Protein AF-A0A9P6U4Q1-F1 (afdb_monomer)

pLDDT: mean 74.57, std 19.93, range [41.06, 96.62]

Foldseek 3Di:
DDDDDDDDDDDPPDDDDDDPDDDDDDDDDDDDDDDDDDDDDDDDDDDDDDDDDDDDDDPDDDPPPPDDVVVVCVVCLVVQHHDPQWDGADPDRSATEGPLWDDEPVHIGDHQWDDAQCGTEGVQWDDACSHDTHGPQWDHDPPGDTHHHQWDWDADPVGDIDTHGPPDDDD

Secondary structure (DSSP, 8-state):
----------------------------PPPP------------------------------------HHHHHHHHHHTTPPPTTEEEPTT-TT-EEETTSEEETTEEEPTTEEEETTEEEETTEEEETTTEEEETTPEEPTTS-EEPTTEEEEE-TT--EEEEETTS---

Organism: NCBI:txid1343610

Structure (mmCIF, N/CA/C/O backbone):
data_AF-A0A9P6U4Q1-F1
#
_entry.id   AF-A0A9P6U4Q1-F1
#
loop_
_atom_site.group_PDB
_atom_site.id
_atom_site.type_symbol
_atom_site.label_atom_id
_atom_site.label_alt_id
_atom_site.label_comp_id
_atom_site.label_asym_id
_atom_site.label_entity_id
_atom_site.label_seq_id
_atom_site.pdbx_PDB_ins_code
_atom_site.Cartn_x
_atom_site.Cartn_y
_atom_site.Cartn_z
_atom_site.occupancy
_atom_site.B_iso_or_equiv
_atom_site.auth_seq_id
_atom_site.auth_comp_id
_atom_site.auth_asym_id
_atom_site.auth_atom_id
_atom_site.pdbx_PDB_model_num
ATOM 1 N N . MET A 1 1 ? 50.011 36.470 -7.930 1.00 47.72 1 MET A N 1
ATOM 2 C CA . MET A 1 1 ? 49.056 36.269 -6.819 1.00 47.72 1 MET A CA 1
ATOM 3 C C . M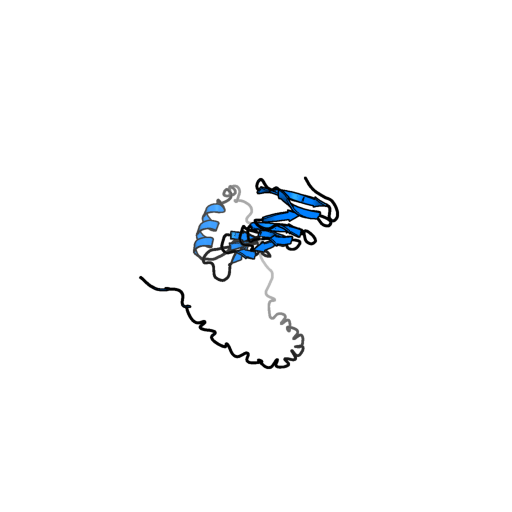ET A 1 1 ? 48.702 34.796 -6.781 1.00 47.72 1 MET A C 1
ATOM 5 O O . MET A 1 1 ? 48.305 34.247 -7.798 1.00 47.72 1 MET A O 1
ATOM 9 N N . LYS A 1 2 ? 49.046 34.143 -5.673 1.00 41.06 2 LYS A N 1
ATOM 10 C CA . LYS A 1 2 ? 49.203 32.695 -5.524 1.00 41.06 2 LYS A CA 1
ATOM 11 C C . LYS A 1 2 ? 48.055 32.133 -4.668 1.00 41.06 2 LYS A C 1
ATOM 13 O O . LYS A 1 2 ? 47.818 32.661 -3.593 1.00 41.06 2 LYS A O 1
ATOM 18 N N . ILE A 1 3 ? 47.497 31.012 -5.134 1.00 48.25 3 ILE A N 1
ATOM 19 C CA . ILE A 1 3 ? 47.281 29.767 -4.368 1.00 48.25 3 ILE A CA 1
ATOM 20 C C . ILE A 1 3 ? 46.017 29.657 -3.484 1.00 48.25 3 ILE A C 1
ATOM 22 O O . ILE A 1 3 ? 45.913 30.235 -2.412 1.00 48.25 3 ILE A O 1
ATOM 26 N N . SER A 1 4 ? 45.123 28.789 -3.975 1.00 51.12 4 SER A N 1
ATOM 27 C CA . SER A 1 4 ? 44.421 27.692 -3.287 1.00 51.12 4 SER A CA 1
ATOM 28 C C . SER A 1 4 ? 43.716 27.944 -1.951 1.00 51.12 4 SER A C 1
ATOM 30 O O . SER A 1 4 ? 44.341 27.951 -0.897 1.00 51.12 4 SER A O 1
ATOM 32 N N . ILE A 1 5 ? 42.378 27.919 -1.989 1.00 54.00 5 ILE A N 1
ATOM 33 C CA . ILE A 1 5 ? 41.531 27.591 -0.832 1.00 54.00 5 ILE A CA 1
ATOM 34 C C . ILE A 1 5 ? 40.695 26.357 -1.199 1.00 54.00 5 ILE A C 1
ATOM 36 O O . ILE A 1 5 ? 39.553 26.442 -1.640 1.00 54.00 5 ILE A O 1
ATOM 40 N N . LEU A 1 6 ? 41.330 25.196 -1.060 1.00 53.75 6 LEU A N 1
ATOM 41 C CA . LEU A 1 6 ? 40.724 23.868 -0.999 1.00 53.75 6 LEU A CA 1
ATOM 42 C C . LEU A 1 6 ? 41.413 23.154 0.165 1.00 53.75 6 LEU A C 1
ATOM 44 O O . LEU A 1 6 ? 42.567 22.773 0.021 1.00 53.75 6 LEU A O 1
ATOM 48 N N . LEU A 1 7 ? 40.733 23.016 1.302 1.00 51.12 7 LEU A N 1
ATOM 49 C CA . LEU A 1 7 ? 40.985 21.999 2.334 1.00 51.12 7 LEU A CA 1
ATOM 50 C C . LEU A 1 7 ? 39.748 21.990 3.249 1.00 51.12 7 LEU A C 1
ATOM 52 O O . LEU A 1 7 ? 39.485 22.942 3.972 1.00 51.12 7 LEU A O 1
ATOM 56 N N . SER A 1 8 ? 38.818 21.068 3.013 1.00 45.06 8 SER A N 1
ATOM 57 C CA . SER A 1 8 ? 38.807 19.726 3.619 1.00 45.06 8 SER A CA 1
ATOM 58 C C . SER A 1 8 ? 38.258 19.770 5.042 1.00 45.06 8 SER A C 1
ATOM 60 O O . SER A 1 8 ? 38.995 19.811 6.022 1.00 45.06 8 SER A O 1
ATOM 62 N N . ILE A 1 9 ? 36.927 19.732 5.129 1.00 53.84 9 ILE A N 1
ATOM 63 C CA . ILE A 1 9 ? 36.199 19.395 6.350 1.00 53.84 9 ILE A CA 1
ATOM 64 C C . ILE A 1 9 ? 36.548 17.939 6.665 1.00 53.84 9 ILE A C 1
ATOM 66 O O . ILE A 1 9 ? 36.104 17.013 5.985 1.00 53.84 9 ILE A O 1
ATOM 70 N N . ALA A 1 10 ? 37.430 17.769 7.646 1.00 52.00 10 ALA A N 1
ATOM 71 C CA . ALA A 1 10 ? 37.845 16.480 8.158 1.00 52.00 10 ALA A CA 1
ATOM 72 C C . ALA A 1 10 ? 36.639 15.732 8.739 1.00 52.00 10 ALA A C 1
ATOM 74 O O . ALA A 1 10 ? 35.818 16.281 9.475 1.00 52.00 10 ALA A O 1
ATOM 75 N N . ALA A 1 11 ? 36.554 14.464 8.357 1.00 51.53 11 ALA A N 1
ATOM 76 C CA . ALA A 1 11 ? 35.537 13.517 8.753 1.00 51.53 11 ALA A CA 1
ATOM 77 C C . ALA A 1 11 ? 35.519 13.311 10.275 1.00 51.53 11 ALA A C 1
ATOM 79 O O . ALA A 1 11 ? 36.495 12.844 10.859 1.00 51.53 11 ALA A O 1
ATOM 80 N N . ILE A 1 12 ? 34.377 13.590 10.904 1.00 55.66 12 ILE A N 1
ATOM 81 C CA . ILE A 1 12 ? 34.058 13.099 12.246 1.00 55.66 12 ILE A CA 1
ATOM 82 C C . ILE A 1 12 ? 33.320 11.771 12.051 1.00 55.66 12 ILE A C 1
ATOM 84 O O . ILE A 1 12 ? 32.103 11.736 11.885 1.00 55.66 12 ILE A O 1
ATOM 88 N N . ILE A 1 13 ? 34.076 10.672 12.004 1.00 52.78 13 ILE A N 1
ATOM 89 C CA . ILE A 1 13 ? 33.534 9.314 12.120 1.00 52.78 13 ILE A CA 1
ATOM 90 C C . ILE A 1 13 ? 33.489 8.999 13.616 1.00 52.78 13 ILE A C 1
ATOM 92 O O . ILE A 1 13 ? 34.499 8.650 14.221 1.00 52.78 13 ILE A O 1
ATOM 96 N N . LEU A 1 14 ? 32.315 9.170 14.222 1.00 57.03 14 LEU A N 1
ATOM 97 C CA . LEU A 1 14 ? 32.021 8.651 15.555 1.00 57.03 14 LEU A CA 1
ATOM 98 C C . LEU A 1 14 ? 31.768 7.145 15.443 1.00 57.03 14 LEU A C 1
ATOM 100 O O . LEU A 1 14 ? 30.807 6.705 14.813 1.00 57.03 14 LEU A O 1
ATOM 104 N N . ALA A 1 15 ? 32.667 6.374 16.049 1.00 55.88 15 ALA A N 1
ATOM 105 C CA . ALA A 1 15 ? 32.511 4.951 16.288 1.00 55.88 15 ALA A CA 1
ATOM 106 C C . ALA A 1 15 ? 31.319 4.714 17.228 1.00 55.88 15 ALA A C 1
ATOM 108 O O . ALA A 1 15 ? 31.311 5.198 18.359 1.00 55.88 15 ALA A O 1
ATOM 109 N N . VAL A 1 16 ? 30.321 3.958 16.768 1.00 58.75 16 VAL A N 1
ATOM 110 C CA . VAL A 1 16 ? 29.309 3.358 17.642 1.00 58.75 16 VAL A CA 1
ATOM 111 C C . VAL A 1 16 ? 29.714 1.907 17.844 1.00 58.75 16 VAL A C 1
ATOM 113 O O . VAL A 1 16 ? 29.723 1.115 16.900 1.00 58.75 16 VAL A O 1
ATOM 116 N N . ALA A 1 17 ? 30.112 1.607 19.078 1.00 48.91 17 ALA A N 1
ATOM 117 C CA . ALA A 1 17 ? 30.374 0.267 19.565 1.00 48.91 17 ALA A CA 1
ATOM 118 C C . ALA A 1 17 ? 29.122 -0.604 19.387 1.00 48.91 17 ALA A C 1
ATOM 120 O O . ALA A 1 17 ? 28.009 -0.194 19.715 1.00 48.91 17 ALA A O 1
ATOM 121 N N . ALA A 1 18 ? 29.319 -1.794 18.830 1.00 46.78 18 ALA A N 1
ATOM 122 C CA . ALA A 1 18 ? 28.320 -2.843 18.810 1.00 46.78 18 ALA A CA 1
ATOM 123 C C . ALA A 1 18 ? 28.472 -3.663 20.096 1.00 46.78 18 ALA A C 1
ATOM 125 O O . ALA A 1 18 ? 29.436 -4.413 20.233 1.00 46.78 18 ALA A O 1
ATOM 126 N N . ASP A 1 19 ? 27.524 -3.521 21.018 1.00 56.53 19 ASP A N 1
ATOM 127 C CA . ASP A 1 19 ? 27.333 -4.469 22.113 1.00 56.53 19 ASP A CA 1
ATOM 128 C C . ASP A 1 19 ? 26.550 -5.688 21.587 1.00 56.53 19 ASP A C 1
ATOM 130 O O . ASP A 1 19 ? 25.444 -5.519 21.059 1.00 56.53 19 ASP A O 1
ATOM 134 N N . PRO A 1 20 ? 27.059 -6.928 21.712 1.00 60.72 20 PRO A N 1
ATOM 135 C CA . PRO A 1 20 ? 26.240 -8.114 21.519 1.00 60.72 20 PRO A CA 1
ATOM 136 C C . PRO A 1 20 ? 25.390 -8.339 22.776 1.00 60.72 20 PRO A C 1
ATOM 138 O O . PRO A 1 20 ? 25.866 -8.853 23.786 1.00 60.72 20 PRO A O 1
ATOM 141 N N . ILE A 1 21 ? 24.114 -7.953 22.713 1.00 56.88 21 ILE A N 1
ATOM 142 C CA . ILE A 1 21 ? 23.128 -8.333 23.728 1.00 56.88 21 ILE A CA 1
ATOM 143 C C . ILE A 1 21 ? 22.882 -9.840 23.612 1.00 56.88 21 ILE A C 1
ATOM 145 O O . ILE A 1 21 ? 22.430 -10.340 22.580 1.00 56.88 21 ILE A O 1
ATOM 149 N N . ALA A 1 22 ? 23.214 -10.535 24.697 1.00 50.06 22 ALA A N 1
ATOM 150 C CA . ALA A 1 22 ? 22.923 -11.933 24.949 1.00 50.06 22 ALA A CA 1
ATOM 151 C C . ALA A 1 22 ? 21.428 -12.230 24.747 1.00 50.06 22 ALA A C 1
ATOM 153 O O . ALA A 1 22 ? 20.561 -11.537 25.278 1.00 50.06 22 ALA A O 1
ATOM 154 N N . VAL A 1 23 ? 21.132 -13.270 23.969 1.00 58.28 23 VAL A N 1
ATOM 155 C CA . VAL A 1 23 ? 19.783 -13.826 23.850 1.00 58.28 23 VAL A CA 1
ATOM 156 C C . VAL A 1 23 ? 19.611 -14.824 24.988 1.00 58.28 23 VAL A C 1
ATOM 158 O O . VAL A 1 23 ? 20.211 -15.896 24.974 1.00 58.28 23 VAL A O 1
ATOM 161 N N . GLU A 1 24 ? 18.830 -14.425 25.987 1.00 53.91 24 GLU A N 1
ATOM 162 C CA . GLU A 1 24 ? 18.391 -15.265 27.096 1.00 53.91 24 GLU A CA 1
ATOM 163 C C . GLU A 1 24 ? 17.264 -16.198 26.622 1.00 53.91 24 GLU A C 1
ATOM 165 O O . GLU A 1 24 ? 16.286 -15.772 25.999 1.00 53.91 24 GLU A O 1
ATOM 170 N N . ASP A 1 25 ? 17.452 -17.485 26.894 1.00 47.59 25 ASP A N 1
ATOM 171 C CA . ASP A 1 25 ? 16.510 -18.580 26.687 1.00 47.59 25 ASP A CA 1
ATOM 172 C C . ASP A 1 25 ? 15.288 -18.360 27.593 1.00 47.59 25 ASP A C 1
ATOM 174 O O . ASP A 1 25 ? 15.433 -18.277 28.811 1.00 47.59 25 ASP A O 1
ATOM 178 N N . ASN A 1 26 ? 14.085 -18.225 27.025 1.00 51.59 26 ASN A N 1
ATOM 179 C CA . ASN A 1 26 ? 12.868 -18.127 27.830 1.00 51.59 26 ASN A CA 1
ATOM 180 C C . ASN A 1 26 ? 11.868 -19.206 27.412 1.00 51.59 26 ASN A C 1
ATOM 182 O O . ASN A 1 26 ? 11.024 -19.028 26.527 1.00 51.59 26 ASN A O 1
ATOM 186 N N . GLN A 1 27 ? 12.013 -20.354 28.070 1.00 53.69 27 GLN A N 1
ATOM 187 C CA . GLN A 1 27 ? 11.031 -21.423 28.133 1.00 53.69 27 GLN A CA 1
ATOM 188 C C . GLN A 1 27 ? 9.737 -20.892 28.760 1.00 53.69 27 GLN A C 1
ATOM 190 O O . GLN A 1 27 ? 9.660 -20.662 29.965 1.00 53.69 27 GLN A O 1
ATOM 195 N N . VAL A 1 28 ? 8.684 -20.745 27.956 1.00 49.16 28 VAL A N 1
ATOM 196 C CA . VAL A 1 28 ? 7.333 -20.546 28.489 1.00 49.16 28 VAL A CA 1
ATOM 197 C C . VAL A 1 28 ? 6.693 -21.911 28.687 1.00 49.16 28 VAL A C 1
ATOM 199 O O . VAL A 1 28 ? 6.264 -22.575 27.742 1.00 49.16 28 VAL A O 1
ATOM 202 N N . ALA A 1 29 ? 6.664 -22.311 29.954 1.00 44.44 29 ALA A N 1
ATOM 203 C CA . ALA A 1 29 ? 5.924 -23.444 30.470 1.00 44.44 29 ALA A CA 1
ATOM 204 C C . ALA A 1 29 ? 4.426 -23.346 30.131 1.00 44.44 29 ALA A C 1
ATOM 206 O O . ALA A 1 29 ? 3.800 -22.287 30.228 1.00 44.44 29 ALA A O 1
ATOM 207 N N . ALA A 1 30 ? 3.848 -24.490 29.772 1.00 50.69 30 ALA A N 1
ATOM 208 C CA . ALA A 1 30 ? 2.413 -24.678 29.659 1.00 50.69 30 ALA A CA 1
ATOM 209 C C . ALA A 1 30 ? 1.755 -24.511 31.036 1.00 50.69 30 ALA A C 1
ATOM 211 O O . ALA A 1 30 ? 2.140 -25.177 31.996 1.00 50.69 30 ALA A O 1
ATOM 212 N N . SER A 1 31 ? 0.751 -23.638 31.127 1.00 56.50 31 SER A N 1
ATOM 213 C CA . SER A 1 31 ? -0.131 -23.582 32.293 1.00 56.50 31 SER A CA 1
ATOM 214 C C . SER A 1 31 ? -1.361 -24.481 32.101 1.00 56.50 31 SER A C 1
ATOM 216 O O . SER A 1 31 ? -1.873 -24.585 30.982 1.00 56.50 31 SER A O 1
ATOM 218 N N . PRO A 1 32 ? -1.832 -25.130 33.180 1.00 53.88 32 PRO A N 1
ATOM 219 C CA . PRO A 1 32 ? -2.951 -26.064 33.167 1.00 53.88 32 PRO A CA 1
ATOM 220 C C . PRO A 1 32 ? -4.316 -25.362 33.133 1.00 53.88 32 PRO A C 1
ATOM 222 O O . PRO A 1 32 ? -4.500 -24.267 33.662 1.00 53.88 32 PRO A O 1
ATOM 225 N N . MET A 1 33 ? -5.285 -26.049 32.527 1.00 49.84 33 MET A N 1
ATOM 226 C CA . MET A 1 33 ? -6.711 -25.723 32.545 1.00 49.84 33 MET A CA 1
ATOM 227 C C . MET A 1 33 ? -7.259 -25.916 33.966 1.00 49.84 33 MET A C 1
ATOM 229 O O . MET A 1 33 ? -7.389 -27.049 34.429 1.00 49.84 33 MET A O 1
ATOM 233 N N . ILE A 1 34 ? -7.582 -24.823 34.656 1.00 52.75 34 ILE A N 1
ATOM 234 C CA . ILE A 1 34 ? -8.360 -24.849 35.899 1.00 52.75 34 ILE A CA 1
ATOM 235 C C . ILE A 1 34 ? -9.832 -24.783 35.491 1.00 52.75 34 ILE A C 1
ATOM 237 O O . ILE A 1 34 ? -10.280 -23.791 34.922 1.00 52.75 34 ILE A O 1
ATOM 241 N N . GLY A 1 35 ? -10.548 -25.886 35.708 1.00 46.25 35 GLY A N 1
ATOM 242 C CA . GLY A 1 35 ? -11.987 -25.983 35.499 1.00 46.25 35 GLY A CA 1
ATOM 243 C C . GLY A 1 35 ? -12.739 -25.269 36.616 1.00 46.25 35 GLY A C 1
ATOM 244 O O . GLY A 1 35 ? -12.542 -25.573 37.791 1.00 46.25 35 GLY A O 1
ATOM 245 N N . ASP A 1 36 ? -13.598 -24.330 36.233 1.00 45.81 36 ASP A N 1
ATOM 246 C CA . ASP A 1 36 ? -14.493 -23.637 37.148 1.00 45.81 36 ASP A CA 1
ATOM 247 C C . ASP A 1 36 ? -15.597 -24.572 37.656 1.00 45.81 36 ASP A C 1
ATOM 249 O O . ASP A 1 36 ? -16.394 -25.143 36.907 1.00 45.81 36 ASP A O 1
ATOM 253 N N . THR A 1 37 ? -15.627 -24.697 38.978 1.00 45.12 37 THR A N 1
ATOM 254 C CA . THR A 1 37 ? -16.647 -25.363 39.781 1.00 45.12 37 THR A CA 1
ATOM 255 C C . THR A 1 37 ? -17.977 -24.620 39.651 1.00 45.12 37 THR A C 1
ATOM 257 O O . THR A 1 37 ? -18.145 -23.513 40.162 1.00 45.12 37 THR A O 1
ATOM 260 N N . ILE A 1 38 ? -18.952 -25.244 38.992 1.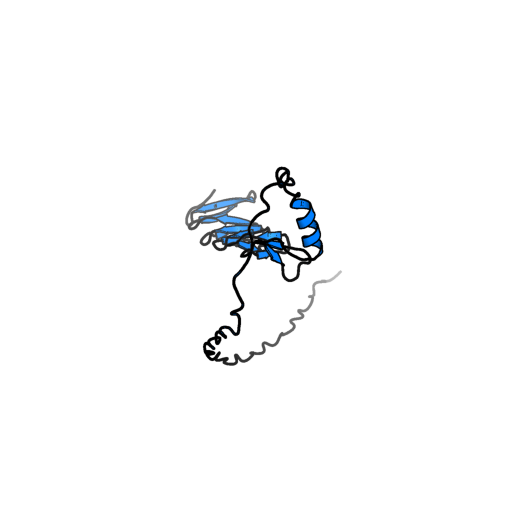00 50.12 38 ILE A N 1
ATOM 261 C CA . ILE A 1 38 ? -20.330 -24.752 38.908 1.00 50.12 38 ILE A CA 1
ATOM 262 C C . ILE A 1 38 ? -21.017 -25.001 40.259 1.00 50.12 38 ILE A C 1
ATOM 264 O O . ILE A 1 38 ? -21.448 -26.112 40.564 1.00 50.12 38 ILE A O 1
ATOM 268 N N . GLY A 1 39 ? -21.129 -23.951 41.073 1.00 45.66 39 GLY A N 1
ATOM 269 C CA . GLY A 1 39 ? -21.990 -23.925 42.253 1.00 45.66 39 GLY A CA 1
ATOM 270 C C . GLY A 1 39 ? -23.461 -23.864 41.843 1.00 45.66 39 GLY A C 1
ATOM 271 O O . GLY A 1 39 ? -23.943 -22.819 41.410 1.00 45.66 39 GLY A O 1
ATOM 272 N N . SER A 1 40 ? -24.182 -24.977 41.993 1.00 51.22 40 SER A N 1
ATOM 273 C CA . SER A 1 40 ? -25.634 -25.030 41.808 1.00 51.22 40 SER A CA 1
ATOM 274 C C . SER A 1 40 ? -26.379 -24.986 43.144 1.00 51.22 40 SER A C 1
ATOM 276 O O . SER A 1 40 ? -26.383 -25.938 43.913 1.00 51.22 40 SER A O 1
ATOM 278 N N . GLN A 1 41 ? -27.029 -23.840 43.341 1.00 46.38 41 GLN A N 1
ATOM 279 C CA . GLN A 1 41 ? -28.412 -23.656 43.790 1.00 46.38 41 GLN A CA 1
ATOM 280 C C . GLN A 1 41 ? -28.827 -24.130 45.190 1.00 46.38 41 GLN A C 1
ATOM 282 O O . GLN A 1 41 ? -29.204 -25.272 45.433 1.00 46.38 41 GLN A O 1
ATOM 287 N N . ALA A 1 42 ? -28.928 -23.138 46.077 1.00 44.12 42 ALA A N 1
ATOM 288 C CA . ALA A 1 42 ? -29.812 -23.156 47.228 1.00 44.12 42 ALA A CA 1
ATOM 289 C C . ALA A 1 42 ? -31.165 -22.498 46.890 1.00 44.12 42 ALA A C 1
ATOM 291 O O . ALA A 1 42 ? -31.205 -21.443 46.260 1.00 44.12 42 ALA A O 1
ATOM 292 N N . LYS A 1 43 ? -32.229 -23.079 47.461 1.00 46.28 43 LYS A N 1
ATOM 293 C CA . LYS A 1 43 ? -33.530 -22.474 47.813 1.00 46.28 43 LYS A CA 1
ATOM 294 C C . LYS A 1 43 ? -34.433 -21.955 46.682 1.00 46.28 43 LYS A C 1
ATOM 296 O O . LYS A 1 43 ? -34.263 -20.837 46.211 1.00 46.28 43 LYS A O 1
ATOM 301 N N . ARG A 1 44 ? -35.576 -22.631 46.509 1.00 42.47 44 ARG A N 1
ATOM 302 C CA . ARG A 1 44 ? -36.908 -22.111 46.906 1.00 42.47 44 ARG A CA 1
ATOM 303 C C . ARG A 1 44 ? -38.007 -23.121 46.565 1.00 42.47 44 ARG A C 1
ATOM 305 O O . ARG A 1 44 ? -38.243 -23.404 45.401 1.00 42.47 44 ARG A O 1
ATOM 312 N N . ALA A 1 45 ? -38.713 -23.588 47.588 1.00 46.62 45 ALA A N 1
ATOM 313 C CA . ALA A 1 45 ? -40.074 -24.090 47.463 1.00 46.62 45 ALA A CA 1
ATOM 314 C C . ALA A 1 45 ? -40.920 -23.259 48.429 1.00 46.62 45 ALA A C 1
ATOM 316 O O . ALA A 1 45 ? -40.783 -23.398 49.643 1.00 46.62 45 ALA A O 1
ATOM 317 N N . VAL A 1 46 ? -41.712 -22.335 47.888 1.00 50.88 46 VAL A N 1
ATOM 318 C CA . VAL A 1 46 ? -42.819 -21.701 48.604 1.00 50.88 46 VAL A CA 1
ATOM 319 C C . VAL A 1 46 ? -43.959 -21.535 47.604 1.00 50.88 46 VAL A C 1
ATOM 321 O O . VAL A 1 46 ? -43.826 -20.777 46.650 1.00 50.88 46 VAL A O 1
ATOM 324 N N . ALA A 1 47 ? -44.996 -22.331 47.854 1.00 47.97 47 ALA A N 1
ATOM 325 C CA . ALA A 1 47 ? -46.422 -22.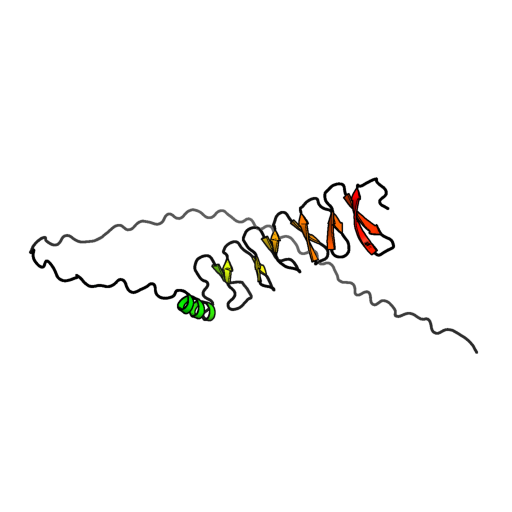133 47.614 1.00 47.97 47 ALA A CA 1
ATOM 326 C C . ALA A 1 47 ? -46.890 -21.479 46.301 1.00 47.97 47 ALA A C 1
ATOM 328 O O . ALA A 1 47 ? -46.754 -20.278 46.078 1.00 47.97 47 ALA A O 1
ATOM 329 N N . GLU A 1 48 ? -47.575 -22.309 45.513 1.00 52.50 48 GLU A N 1
ATOM 330 C CA . GLU A 1 48 ? -48.762 -21.936 44.746 1.00 52.50 48 GLU A CA 1
ATOM 331 C C . GLU A 1 48 ? -49.774 -21.217 45.650 1.00 52.50 48 GLU A C 1
ATOM 333 O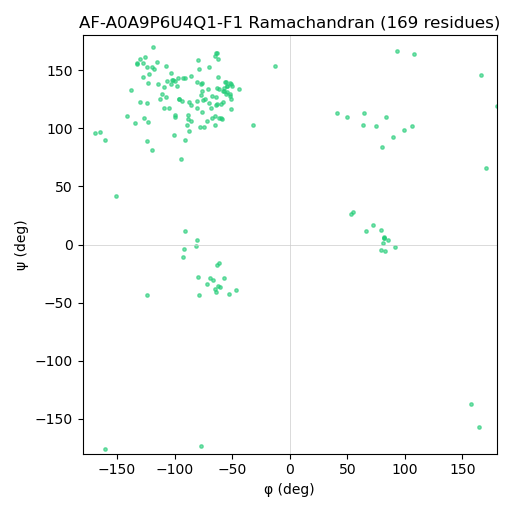 O . GLU A 1 48 ? -49.999 -21.643 46.782 1.00 52.50 48 GLU A O 1
ATOM 338 N N . ASP A 1 49 ? -50.373 -20.134 45.164 1.00 49.94 49 ASP A N 1
ATOM 339 C CA . ASP A 1 49 ? -51.809 -20.061 44.863 1.00 49.94 49 ASP A CA 1
ATOM 340 C C . ASP A 1 49 ? -52.215 -18.585 44.657 1.00 49.94 49 ASP A C 1
ATOM 342 O O . ASP A 1 49 ? -51.726 -17.681 45.334 1.00 49.94 49 ASP A O 1
ATOM 346 N N . GLN A 1 50 ? -53.167 -18.391 43.744 1.00 53.06 50 GLN A N 1
ATOM 347 C CA . GLN A 1 50 ? -54.122 -17.276 43.680 1.00 53.06 50 GLN A CA 1
ATOM 348 C C . GLN A 1 50 ? -53.970 -16.155 42.629 1.00 53.06 50 GLN A C 1
ATOM 350 O O . GLN A 1 50 ? -53.293 -15.146 42.794 1.00 53.06 50 GLN A O 1
ATOM 355 N N . ILE A 1 51 ? -54.837 -16.337 41.622 1.00 50.69 51 ILE A N 1
ATOM 356 C CA . ILE A 1 51 ? -55.884 -15.407 41.162 1.00 50.69 51 ILE A CA 1
ATOM 357 C C . ILE A 1 51 ? -55.571 -14.533 39.935 1.00 50.69 51 ILE A C 1
ATOM 359 O O . ILE A 1 51 ? -54.982 -13.459 39.972 1.00 50.69 51 ILE A O 1
ATOM 363 N N . ALA A 1 52 ? -56.092 -15.074 38.833 1.00 53.00 52 ALA A N 1
ATOM 364 C CA . ALA A 1 52 ? -56.795 -14.462 37.715 1.00 53.00 52 ALA A CA 1
ATOM 365 C C . ALA A 1 52 ? -57.297 -13.005 37.839 1.00 53.00 52 ALA A C 1
ATOM 367 O O . ALA A 1 52 ? -57.774 -12.557 38.873 1.00 53.00 52 ALA A O 1
ATOM 368 N N . ALA A 1 53 ? -57.388 -12.403 36.648 1.00 53.62 53 ALA A N 1
ATOM 369 C CA . ALA A 1 53 ? -58.186 -11.239 36.259 1.00 53.62 53 ALA A CA 1
ATOM 370 C C . ALA A 1 53 ? -57.533 -9.855 36.416 1.00 53.62 53 ALA A C 1
ATOM 372 O O . ALA A 1 53 ? -57.713 -9.162 37.408 1.00 53.62 53 ALA A O 1
ATOM 373 N N . ALA A 1 54 ? -56.898 -9.402 35.331 1.00 50.25 54 ALA A N 1
ATOM 374 C CA . ALA A 1 54 ? -57.092 -8.050 34.801 1.00 50.25 54 ALA A CA 1
ATOM 375 C C . ALA A 1 54 ? -56.626 -8.022 33.338 1.00 50.25 54 ALA A C 1
ATOM 377 O O . ALA A 1 54 ? -55.457 -7.807 33.023 1.00 50.25 54 ALA A O 1
ATOM 378 N N . SER A 1 55 ? -57.561 -8.311 32.440 1.00 52.44 55 SER A N 1
ATOM 379 C CA . SER A 1 55 ? -57.409 -8.106 31.007 1.00 52.44 55 SER A CA 1
ATOM 380 C C . SER A 1 55 ? -57.669 -6.630 30.672 1.00 52.44 55 SER A C 1
ATOM 382 O O . SER A 1 55 ? -58.632 -6.056 31.166 1.00 52.44 55 SER A O 1
ATOM 384 N N . LEU A 1 56 ? -56.854 -6.102 29.750 1.00 56.53 56 LEU A N 1
ATOM 385 C CA . LEU A 1 56 ? -57.108 -4.950 28.868 1.00 56.53 56 LEU A CA 1
ATOM 386 C C . LEU A 1 56 ? -57.041 -3.550 29.504 1.00 56.53 56 LEU A C 1
ATOM 388 O O . LEU A 1 56 ? -57.994 -3.100 30.119 1.00 56.53 56 LEU A O 1
ATOM 392 N N . ILE A 1 57 ? -55.920 -2.856 29.266 1.00 56.00 57 ILE A N 1
ATOM 393 C CA . ILE A 1 57 ? -55.803 -1.519 28.635 1.00 56.00 57 ILE A CA 1
ATOM 394 C C . ILE A 1 57 ? -54.301 -1.325 28.350 1.00 56.00 57 ILE A C 1
ATOM 396 O O . ILE A 1 57 ? -53.535 -0.959 29.233 1.00 56.00 57 ILE A O 1
ATOM 400 N N . PHE A 1 58 ? -53.855 -1.626 27.129 1.00 52.22 58 PHE A N 1
ATOM 401 C CA . PHE A 1 58 ? -52.559 -1.164 26.599 1.00 52.22 58 PHE A CA 1
ATOM 402 C C . PHE A 1 58 ? -52.628 -1.031 25.065 1.00 52.22 58 PHE A C 1
ATOM 404 O O . PHE A 1 58 ? -51.710 -1.394 24.339 1.00 52.22 58 PHE A O 1
ATOM 411 N N . GLU A 1 59 ? -53.736 -0.500 24.544 1.00 55.69 59 GLU A N 1
ATOM 412 C CA . GLU A 1 59 ? -53.842 -0.083 23.140 1.00 55.69 59 GLU A CA 1
ATOM 413 C C . GLU A 1 59 ? -53.532 1.414 23.017 1.00 55.69 59 GLU A C 1
ATOM 415 O O . GLU A 1 59 ? -54.441 2.226 22.887 1.00 55.69 59 GLU A O 1
ATOM 420 N N . ASN A 1 60 ? -52.255 1.790 23.150 1.00 54.47 60 ASN A N 1
ATOM 421 C CA . ASN A 1 60 ? -51.643 2.974 22.511 1.00 54.47 60 ASN A CA 1
ATOM 422 C C . ASN A 1 60 ? -50.238 3.238 23.070 1.00 54.47 60 ASN A C 1
ATOM 424 O O . ASN A 1 60 ? -49.971 4.264 23.691 1.00 54.47 60 ASN A O 1
ATOM 428 N N . ILE A 1 61 ? -49.299 2.326 22.825 1.00 58.94 61 ILE A N 1
ATOM 429 C CA . ILE A 1 61 ? -47.895 2.737 22.782 1.00 58.94 61 ILE A CA 1
ATOM 430 C C . ILE A 1 61 ? -47.552 2.849 21.302 1.00 58.94 61 ILE A C 1
ATOM 432 O O . ILE A 1 61 ? -47.241 1.857 20.646 1.00 58.94 61 ILE A O 1
ATOM 436 N N . GLN A 1 62 ? -47.671 4.065 20.762 1.00 61.97 62 GLN A N 1
ATOM 437 C CA . GLN A 1 62 ? -47.014 4.414 19.506 1.00 61.97 62 GLN A CA 1
ATOM 438 C C . GLN A 1 62 ? -45.539 4.010 19.637 1.00 61.97 62 GLN A C 1
ATOM 440 O O . GLN A 1 62 ? -44.902 4.431 20.607 1.00 61.97 62 GLN A O 1
ATOM 445 N N . PRO A 1 63 ? -44.988 3.191 18.723 1.00 56.31 63 PRO A N 1
ATOM 446 C CA . PRO A 1 63 ? -43.571 2.878 18.755 1.00 56.31 63 PRO A CA 1
ATOM 447 C C . PRO A 1 63 ? -42.834 4.202 18.577 1.00 56.31 63 PRO A C 1
ATOM 449 O O . PRO A 1 63 ? -42.912 4.815 17.509 1.00 56.31 63 PRO A O 1
ATOM 452 N N . LEU A 1 64 ? -42.202 4.674 19.657 1.00 52.38 64 LEU A N 1
ATOM 453 C CA . LEU A 1 64 ? -41.364 5.860 19.627 1.00 52.38 64 LEU A CA 1
ATOM 454 C C . LEU A 1 64 ? -40.382 5.657 18.480 1.00 52.38 64 LEU A C 1
ATOM 456 O O . LEU A 1 64 ? -39.628 4.681 18.445 1.00 52.38 64 LEU A O 1
ATOM 460 N N . ALA A 1 65 ? -40.507 6.543 17.498 1.00 51.31 65 ALA A N 1
ATOM 461 C CA . ALA A 1 65 ? -39.674 6.595 16.323 1.00 51.31 65 ALA A CA 1
ATOM 462 C C . ALA A 1 65 ? -38.212 6.423 16.731 1.00 51.31 65 ALA A C 1
ATOM 464 O O . ALA A 1 65 ? -37.773 7.050 17.692 1.00 51.31 65 ALA A O 1
ATOM 465 N N . ALA A 1 66 ? -37.511 5.560 15.992 1.00 58.38 66 ALA A N 1
ATOM 466 C CA . ALA A 1 66 ? -36.081 5.320 16.081 1.00 58.38 66 ALA A CA 1
ATOM 467 C C . ALA A 1 66 ? -35.337 6.601 16.486 1.00 58.38 66 ALA A C 1
ATOM 469 O O . ALA A 1 66 ? -35.179 7.516 15.673 1.00 58.38 66 ALA A O 1
ATOM 470 N N . GLU A 1 67 ? -34.936 6.669 17.758 1.00 54.03 67 GLU A N 1
ATOM 471 C CA . GLU A 1 67 ? -34.043 7.707 18.251 1.00 54.03 67 GLU A CA 1
ATOM 472 C C . GLU A 1 67 ? -32.831 7.734 17.330 1.00 54.03 67 GLU A C 1
ATOM 474 O O . GLU A 1 67 ? -32.248 6.698 17.003 1.00 54.03 67 GLU A O 1
ATOM 479 N N . SER A 1 68 ? -32.524 8.924 16.828 1.00 56.69 68 SER A N 1
ATOM 480 C CA . SER A 1 68 ? -31.486 9.150 15.840 1.00 56.69 68 SER A CA 1
ATOM 481 C C . SER A 1 68 ? -30.138 8.666 16.395 1.00 56.69 68 SER A C 1
ATOM 483 O O . SER A 1 68 ? -29.562 9.324 17.268 1.00 56.69 68 SER A O 1
ATOM 485 N N . PRO A 1 69 ? -29.580 7.545 15.891 1.00 60.72 69 PRO A N 1
ATOM 486 C CA . PRO A 1 69 ? -28.352 6.963 16.439 1.00 60.72 69 PRO A CA 1
ATOM 487 C C . PRO A 1 69 ? -27.151 7.917 16.323 1.00 60.72 69 PRO A C 1
ATOM 489 O O . PRO A 1 69 ? -26.134 7.750 16.996 1.00 60.72 69 PRO A O 1
ATOM 492 N N . ASP A 1 70 ? -27.260 8.956 15.498 1.00 62.28 70 ASP A N 1
ATOM 493 C CA . ASP A 1 70 ? -26.184 9.894 15.205 1.00 62.28 70 ASP A CA 1
ATOM 494 C C . ASP A 1 70 ? -25.806 10.811 16.380 1.00 62.28 70 ASP A C 1
ATOM 496 O O . ASP A 1 70 ? -24.644 11.221 16.476 1.00 62.28 70 ASP A O 1
ATOM 500 N N . LEU A 1 71 ? -26.740 11.139 17.286 1.00 62.72 71 LEU A N 1
ATOM 501 C CA . LEU A 1 71 ? -26.428 12.039 18.406 1.00 62.72 71 LEU A CA 1
ATOM 502 C C . LEU A 1 71 ? -25.671 11.306 19.521 1.00 62.72 71 LEU A C 1
ATOM 504 O O . LEU A 1 71 ? -24.657 11.806 20.014 1.00 62.72 71 LEU A O 1
ATOM 508 N N . GLU A 1 72 ? -26.111 10.092 19.856 1.00 67.38 72 GLU A N 1
ATOM 509 C CA . GLU A 1 72 ? -25.484 9.255 20.883 1.00 67.38 72 GLU A CA 1
ATOM 510 C C . GLU A 1 72 ? -24.062 8.836 20.472 1.00 67.38 72 GLU A C 1
ATOM 512 O O . GLU A 1 72 ? -23.123 8.871 21.272 1.00 67.38 72 GLU A O 1
ATOM 517 N N . THR A 1 73 ? -23.862 8.549 19.180 1.00 65.94 73 THR A N 1
ATOM 518 C CA . THR A 1 73 ? -22.552 8.160 18.638 1.00 65.94 73 THR A CA 1
ATOM 519 C C . THR A 1 73 ? -21.506 9.272 18.801 1.00 65.94 73 THR A C 1
ATOM 521 O O . THR A 1 73 ? -20.346 8.994 19.113 1.00 65.94 73 THR A O 1
ATOM 524 N N . ARG A 1 74 ? -21.905 10.546 18.674 1.00 63.84 74 ARG A N 1
ATOM 525 C CA . ARG A 1 74 ? -20.993 11.698 18.793 1.00 63.84 74 ARG A CA 1
ATOM 526 C C . ARG A 1 74 ? -20.522 11.974 20.219 1.00 63.84 74 ARG A C 1
ATOM 528 O O . ARG A 1 74 ? -19.387 12.420 20.403 1.00 63.84 74 ARG A O 1
ATOM 535 N N . ASP A 1 75 ? -21.352 11.732 21.231 1.00 69.81 75 ASP A N 1
ATOM 536 C CA . ASP A 1 75 ? -20.931 11.908 22.629 1.00 69.81 75 ASP A CA 1
ATOM 537 C C . ASP A 1 75 ? -20.104 10.723 23.149 1.00 69.81 75 ASP A C 1
ATOM 539 O O . ASP A 1 75 ? -19.208 10.919 23.977 1.00 69.81 75 ASP A O 1
ATOM 543 N N . LEU A 1 76 ? -20.307 9.517 22.607 1.00 67.81 76 LEU A N 1
ATOM 544 C CA . LEU A 1 76 ? -19.435 8.367 22.873 1.00 67.81 76 LEU A CA 1
ATOM 545 C C . LEU A 1 76 ? -18.010 8.593 22.342 1.00 67.81 76 LEU A C 1
ATOM 547 O O . LEU A 1 76 ? -17.040 8.335 23.063 1.00 67.81 76 LEU A O 1
ATOM 551 N N . GLU A 1 77 ? -17.868 9.178 21.148 1.00 67.19 77 GLU A N 1
ATOM 552 C CA . GLU A 1 77 ? -16.556 9.523 20.580 1.00 67.19 77 GLU A CA 1
ATOM 553 C C . GLU A 1 77 ? -15.776 10.520 21.454 1.00 67.19 77 GLU A C 1
ATOM 555 O O . GLU A 1 77 ? -14.559 10.383 21.613 1.00 67.19 77 GLU A O 1
ATOM 560 N N . LYS A 1 78 ? -16.454 11.487 22.090 1.00 69.38 78 LYS A N 1
ATOM 561 C CA . LYS A 1 78 ? -15.812 12.439 23.021 1.00 69.38 78 LYS A CA 1
ATOM 562 C C . LYS A 1 78 ? -15.293 11.772 24.292 1.00 69.38 78 LYS A C 1
ATOM 564 O O . LYS A 1 78 ? -14.299 12.233 24.851 1.00 69.38 78 LYS A O 1
ATOM 569 N N . ARG A 1 79 ? -15.946 10.695 24.737 1.00 75.88 79 ARG A N 1
ATOM 570 C CA . ARG A 1 79 ? -15.538 9.892 25.902 1.00 75.88 79 ARG A CA 1
ATOM 571 C C . ARG A 1 79 ? -14.432 8.884 25.565 1.00 75.88 79 ARG A C 1
ATOM 573 O O . ARG A 1 79 ? -13.985 8.160 26.448 1.00 75.88 79 ARG A O 1
ATOM 580 N N . GLY A 1 80 ? -13.988 8.830 24.305 1.00 76.88 80 GLY A N 1
ATOM 581 C CA . GLY A 1 80 ? -13.010 7.851 23.834 1.00 76.88 80 GLY A CA 1
ATOM 582 C C . GLY A 1 80 ? -13.575 6.432 23.724 1.00 76.88 80 GLY A C 1
ATOM 583 O O . GLY A 1 80 ? -12.802 5.476 23.645 1.00 76.88 80 GLY A O 1
ATOM 584 N N . VAL A 1 81 ? -14.905 6.289 23.725 1.00 88.25 81 VAL A N 1
ATOM 585 C CA . VAL A 1 81 ? -15.597 5.008 23.582 1.00 88.25 81 VAL A CA 1
ATOM 586 C C . VAL A 1 81 ? -15.928 4.805 22.110 1.00 88.25 81 VAL A C 1
ATOM 588 O O . VAL A 1 81 ? -16.580 5.637 21.487 1.00 88.25 81 VAL A O 1
ATOM 591 N N . CYS A 1 82 ? -15.461 3.695 21.543 1.00 90.19 82 CYS A N 1
ATOM 592 C CA . CYS A 1 82 ? -15.716 3.380 20.145 1.00 90.19 82 CYS A CA 1
ATOM 593 C C . CYS A 1 82 ? -17.054 2.657 19.961 1.00 90.19 82 CYS A C 1
ATOM 595 O O . CYS A 1 82 ? -17.413 1.829 20.803 1.00 90.19 82 CYS A O 1
ATOM 597 N N . PRO A 1 83 ? -17.768 2.914 18.849 1.00 89.88 83 PRO A N 1
ATOM 598 C CA . PRO A 1 83 ? -18.991 2.192 18.531 1.00 89.88 83 PRO A CA 1
ATOM 599 C C . PRO A 1 83 ? -18.716 0.696 18.330 1.00 89.88 83 PRO A C 1
ATOM 601 O O . PRO A 1 83 ? -17.591 0.270 18.039 1.00 89.88 83 PRO A O 1
ATOM 604 N N . LYS A 1 84 ? -19.764 -0.124 18.456 1.00 90.31 84 LYS A N 1
ATOM 605 C CA . LYS A 1 84 ? -19.673 -1.576 18.252 1.00 90.31 84 LYS A CA 1
ATOM 606 C C . LYS A 1 84 ? -19.070 -1.885 16.875 1.00 90.31 84 LYS A C 1
ATOM 608 O O . LYS A 1 84 ? -19.494 -1.338 15.864 1.00 90.31 84 LYS A O 1
ATOM 613 N N . GLY A 1 85 ? -18.074 -2.773 16.839 1.00 91.12 85 GLY A N 1
ATOM 614 C CA . GLY A 1 85 ? -17.335 -3.105 15.614 1.00 91.12 85 GLY A CA 1
ATOM 615 C C . GLY A 1 85 ? -16.082 -2.255 15.371 1.00 91.12 85 GLY A C 1
ATOM 616 O O . GLY A 1 85 ? -15.341 -2.534 14.426 1.00 91.12 85 GLY A O 1
ATOM 617 N N . TYR A 1 86 ? -15.797 -1.280 16.239 1.00 93.62 86 TYR A N 1
ATOM 618 C CA . TYR A 1 86 ? -14.598 -0.446 16.204 1.00 93.62 86 TYR A CA 1
ATOM 619 C C . TYR A 1 86 ? -13.780 -0.607 17.495 1.00 93.62 86 TYR A C 1
ATOM 621 O O . TYR A 1 86 ? -14.310 -0.935 18.552 1.00 93.62 86 TYR A O 1
ATOM 629 N N . GLY A 1 87 ? -12.470 -0.390 17.404 1.00 92.69 87 GLY A N 1
ATOM 630 C CA . GLY A 1 87 ? -11.533 -0.389 18.524 1.00 92.69 87 GLY A CA 1
ATOM 631 C C . GLY A 1 87 ? -10.762 0.926 18.608 1.00 92.69 87 GLY A C 1
ATOM 632 O O . GLY A 1 87 ? -10.558 1.607 17.597 1.00 92.69 87 GLY A O 1
ATOM 633 N N . SER A 1 88 ? -10.330 1.277 19.818 1.00 92.44 88 SER A N 1
ATOM 634 C CA . SER A 1 88 ? -9.569 2.495 20.080 1.00 92.44 88 SER A CA 1
ATOM 635 C C . SER A 1 88 ? -8.114 2.360 19.629 1.00 92.44 88 SER A C 1
ATOM 637 O O . SER A 1 88 ? -7.457 1.328 19.792 1.00 92.44 88 SER A O 1
ATOM 639 N N . CYS A 1 89 ? -7.589 3.426 19.033 1.00 92.00 89 CYS A N 1
ATOM 640 C CA . CYS A 1 89 ? -6.225 3.455 18.532 1.00 92.00 89 CYS A CA 1
ATOM 641 C C . CYS A 1 89 ? -5.210 3.839 19.606 1.00 92.00 89 CYS A C 1
ATOM 643 O O . CYS A 1 89 ? -5.213 4.960 20.116 1.00 92.00 89 CYS A O 1
ATOM 645 N N . LYS A 1 90 ? -4.252 2.944 19.881 1.00 90.06 90 LYS A N 1
ATOM 646 C CA . LYS A 1 90 ? -3.139 3.240 20.792 1.00 90.06 90 LYS A CA 1
ATOM 647 C C . LYS A 1 90 ? -2.358 4.465 20.295 1.00 90.06 90 LYS A C 1
ATOM 649 O O . LYS A 1 90 ? -1.864 4.481 19.170 1.00 90.06 90 LYS A O 1
ATOM 654 N N . GLY A 1 91 ? -2.259 5.491 21.140 1.00 86.56 91 GLY A N 1
ATOM 655 C CA . GLY A 1 91 ? -1.550 6.738 20.830 1.00 86.56 91 GLY A CA 1
ATOM 656 C C . GLY A 1 91 ? -2.337 7.757 19.995 1.00 86.56 91 GLY A C 1
ATOM 657 O O . GLY A 1 91 ? -1.770 8.777 19.615 1.00 86.56 91 GLY A O 1
ATOM 658 N N . GLN A 1 92 ? -3.624 7.523 19.710 1.00 89.25 92 GLN A N 1
ATOM 659 C CA . GLN A 1 92 ? -4.494 8.494 19.037 1.00 89.25 92 GLN A CA 1
ATOM 660 C C . GLN A 1 92 ? -5.762 8.711 19.867 1.00 89.25 92 GLN A C 1
ATOM 662 O O . GLN A 1 92 ? -6.607 7.824 19.963 1.00 89.25 92 GLN A O 1
ATOM 667 N N . LYS A 1 93 ? -5.887 9.895 20.483 1.00 87.56 93 LYS A N 1
ATOM 668 C CA . LYS A 1 93 ? -7.064 10.254 21.290 1.00 87.56 93 LYS A CA 1
ATOM 669 C C . LYS A 1 93 ? -8.311 10.291 20.401 1.00 87.56 93 LYS A C 1
ATOM 671 O O . LYS A 1 93 ? -8.256 10.857 19.312 1.00 87.56 93 LYS A O 1
ATOM 676 N N . ASN A 1 94 ? -9.402 9.691 20.876 1.00 85.81 94 ASN A N 1
ATOM 677 C CA . ASN A 1 94 ? -10.724 9.686 20.235 1.00 85.81 94 ASN A CA 1
ATOM 678 C C . ASN A 1 94 ? -10.734 9.165 18.792 1.00 85.81 94 ASN A C 1
ATOM 680 O O . ASN A 1 94 ? -11.563 9.573 17.984 1.00 85.81 94 ASN A O 1
ATOM 684 N N . LYS A 1 95 ? -9.796 8.276 18.442 1.00 90.12 95 LYS A N 1
ATOM 685 C CA . LYS A 1 95 ? -9.761 7.668 17.115 1.00 90.12 95 LYS A CA 1
ATOM 686 C C . LYS A 1 95 ? -10.148 6.204 17.186 1.00 90.12 95 LYS A C 1
ATOM 688 O O . LYS A 1 95 ? -9.451 5.392 17.797 1.00 90.12 95 LYS A O 1
ATOM 693 N N . CYS A 1 96 ? -11.250 5.904 16.517 1.00 91.81 96 CYS A N 1
ATOM 694 C CA . CYS A 1 96 ? -11.830 4.580 16.422 1.00 91.81 96 CYS A CA 1
ATOM 695 C C . CYS A 1 96 ? -11.606 4.020 15.020 1.00 91.81 96 CYS A C 1
ATOM 697 O O . CYS A 1 96 ? -11.930 4.663 14.024 1.00 91.81 96 CYS A O 1
ATOM 699 N N . CYS A 1 97 ? -11.043 2.817 14.936 1.00 93.94 97 CYS A N 1
ATOM 700 C CA . CYS A 1 97 ? -10.863 2.099 13.677 1.00 93.94 97 CYS A CA 1
ATOM 701 C C . CYS A 1 97 ? -11.640 0.783 13.703 1.00 93.94 97 CYS A C 1
ATOM 703 O O . CYS A 1 97 ? -11.800 0.206 14.776 1.00 93.94 97 CYS A O 1
ATOM 705 N N . PRO A 1 98 ? -12.101 0.275 12.548 1.00 94.25 98 PRO A N 1
ATOM 706 C CA . PRO A 1 98 ? -12.806 -0.999 12.491 1.00 94.25 98 PRO A CA 1
ATOM 707 C C . PRO A 1 98 ? -11.949 -2.121 13.089 1.00 94.25 98 PRO A C 1
ATOM 709 O O . PRO A 1 98 ? -10.733 -2.178 12.865 1.00 94.25 98 PRO A O 1
ATOM 712 N N . LEU A 1 99 ? -12.579 -3.023 13.843 1.00 93.38 99 LEU A N 1
ATOM 713 C CA . LEU A 1 99 ? -11.902 -4.164 14.455 1.00 93.38 99 LEU A CA 1
ATOM 714 C C . LEU A 1 99 ? -11.205 -5.020 13.385 1.00 93.38 99 LEU A C 1
ATOM 716 O O . LEU A 1 99 ? -11.746 -5.308 12.316 1.00 93.38 99 LEU A O 1
ATOM 720 N N . GLY A 1 100 ? -9.959 -5.409 13.664 1.00 90.75 100 GLY A N 1
ATOM 721 C CA . GLY A 1 100 ? -9.088 -6.110 12.714 1.00 90.75 100 GLY A CA 1
ATOM 722 C C . GLY A 1 100 ? -8.416 -5.210 11.667 1.00 90.75 100 GLY A C 1
ATOM 723 O O . GLY A 1 100 ? -7.598 -5.703 10.888 1.00 90.75 100 GLY A O 1
ATOM 724 N N . GLY A 1 101 ? -8.737 -3.915 11.642 1.00 93.56 101 GLY A N 1
ATOM 725 C CA . GLY A 1 101 ? -8.021 -2.893 10.886 1.00 93.56 101 GLY A CA 1
ATOM 726 C C . GLY A 1 101 ? -6.701 -2.462 11.534 1.00 93.56 101 GLY A C 1
ATOM 727 O O . GLY A 1 101 ? -6.259 -3.023 12.537 1.00 93.56 101 GLY A O 1
ATOM 728 N N . ARG A 1 102 ? -6.057 -1.436 10.962 1.00 94.56 102 ARG A N 1
ATOM 729 C CA . ARG A 1 102 ? -4.872 -0.791 11.556 1.00 94.56 102 ARG A CA 1
ATOM 730 C C . ARG A 1 102 ? -5.070 0.703 11.755 1.00 94.56 102 ARG A C 1
ATOM 732 O O . ARG A 1 102 ? -5.567 1.402 10.875 1.00 94.56 102 ARG A O 1
ATOM 739 N N . CYS A 1 103 ? -4.592 1.183 12.896 1.00 94.31 103 CYS A N 1
ATOM 740 C CA . CYS A 1 103 ? -4.522 2.597 13.226 1.00 94.31 103 CYS A CA 1
ATOM 741 C C . CYS A 1 103 ? -3.301 3.235 12.567 1.00 94.31 103 CYS A C 1
ATOM 743 O O . CYS A 1 103 ? -2.164 2.874 12.867 1.00 94.31 103 CYS A O 1
ATOM 745 N N . CYS A 1 104 ? -3.531 4.196 11.678 1.00 93.38 104 CYS A N 1
ATOM 746 C CA . CYS A 1 104 ? -2.478 4.895 10.953 1.00 93.38 104 CYS A CA 1
ATOM 747 C C . CYS A 1 104 ? -2.443 6.369 11.336 1.00 93.38 104 CYS A C 1
ATOM 749 O O . CYS A 1 104 ? -3.452 6.958 11.733 1.00 93.38 104 CYS A O 1
ATOM 751 N N . LYS A 1 105 ? -1.291 7.020 11.141 1.00 90.31 105 LYS A N 1
ATOM 752 C CA . LYS A 1 105 ? -1.145 8.463 11.399 1.00 90.31 105 LYS A CA 1
ATOM 753 C C . LYS A 1 105 ? -2.223 9.291 10.683 1.00 90.31 105 LYS A C 1
ATOM 755 O O . LYS A 1 105 ? -2.825 10.159 11.299 1.00 90.31 105 LYS A O 1
ATOM 760 N N . LYS A 1 106 ? -2.522 8.963 9.421 1.00 88.12 106 LYS A N 1
ATOM 761 C CA . LYS A 1 106 ? -3.496 9.684 8.579 1.00 88.12 106 LYS A CA 1
ATOM 762 C C . LYS A 1 106 ? -4.934 9.148 8.621 1.00 88.12 106 LYS A C 1
ATOM 764 O O . LYS A 1 106 ? -5.798 9.734 7.991 1.00 88.12 106 LYS A O 1
ATOM 769 N N . GLY A 1 107 ? -5.214 8.046 9.320 1.00 91.19 107 GLY A N 1
ATOM 770 C CA . GLY A 1 107 ? -6.555 7.450 9.270 1.00 91.19 107 GLY A CA 1
ATOM 771 C C . GLY A 1 107 ? -6.613 6.025 9.798 1.00 91.19 107 GLY A C 1
ATOM 772 O O . GLY A 1 107 ? -5.752 5.623 10.579 1.00 91.19 107 GLY A O 1
ATOM 773 N N . CYS A 1 108 ? -7.622 5.289 9.354 1.00 94.56 108 CYS A N 1
ATOM 774 C CA . CYS A 1 108 ? -7.820 3.878 9.647 1.00 94.56 108 CYS A CA 1
ATOM 775 C C . CYS A 1 108 ? -7.684 3.062 8.366 1.00 94.56 108 CYS A C 1
ATOM 777 O O . CYS A 1 108 ? -8.216 3.450 7.329 1.00 94.56 108 CYS A O 1
ATOM 779 N N . CYS A 1 109 ? -7.011 1.921 8.447 1.00 95.81 109 CYS A N 1
ATOM 780 C CA . CYS A 1 109 ? -7.033 0.927 7.385 1.00 95.81 109 CYS A CA 1
ATOM 781 C C . CYS A 1 109 ? -7.979 -0.208 7.741 1.00 95.81 109 CYS A C 1
ATOM 783 O O . CYS A 1 109 ? -8.004 -0.658 8.886 1.00 95.81 109 CYS A O 1
ATOM 785 N N . ASN A 1 110 ? -8.702 -0.700 6.739 1.00 95.00 110 ASN A N 1
ATOM 786 C CA . ASN A 1 110 ? -9.568 -1.864 6.877 1.00 95.00 110 ASN A CA 1
ATOM 787 C C . ASN A 1 110 ? -8.769 -3.129 7.207 1.00 95.00 110 ASN A C 1
ATOM 789 O O . ASN A 1 110 ? -7.548 -3.200 7.016 1.00 95.00 110 ASN A O 1
ATOM 793 N N . LYS A 1 111 ? -9.487 -4.159 7.660 1.00 94.62 111 LYS A N 1
ATOM 794 C CA . LYS A 1 111 ? -8.927 -5.495 7.862 1.00 94.62 111 LYS A CA 1
ATOM 795 C C . LYS A 1 111 ? -8.210 -5.981 6.600 1.00 94.62 111 LYS A C 1
ATOM 797 O O . LYS A 1 111 ? -8.666 -5.766 5.479 1.00 94.62 111 LYS A O 1
ATOM 802 N N . GLY A 1 112 ? -7.061 -6.627 6.790 1.00 94.62 112 GLY A N 1
ATOM 803 C CA . GLY A 1 112 ? -6.242 -7.120 5.680 1.00 94.62 112 GLY A CA 1
ATOM 804 C C . GLY A 1 112 ? -5.379 -6.051 5.003 1.00 94.62 112 GLY A C 1
ATOM 805 O O . GLY A 1 112 ? -4.841 -6.310 3.928 1.00 94.62 112 GLY A O 1
ATOM 806 N N . SER A 1 113 ? -5.247 -4.867 5.606 1.00 96.31 113 SER A N 1
ATOM 807 C CA . SER A 1 113 ? -4.388 -3.785 5.120 1.00 96.31 113 SER A CA 1
ATOM 808 C C . SER A 1 113 ? -3.408 -3.302 6.195 1.00 96.31 113 SER A C 1
ATOM 810 O O . SER A 1 113 ? -3.600 -3.522 7.394 1.00 96.31 113 SER A O 1
ATOM 812 N N . PHE A 1 114 ? -2.351 -2.620 5.767 1.00 94.88 114 PHE A N 1
ATOM 813 C CA . PHE A 1 114 ? -1.338 -2.014 6.617 1.00 94.88 114 PHE A CA 1
ATOM 814 C C . PHE A 1 114 ? -1.117 -0.538 6.280 1.00 94.88 114 PHE A C 1
ATOM 816 O O . PHE A 1 114 ? -1.394 -0.080 5.170 1.00 94.88 114 PHE A O 1
ATOM 823 N N . CYS A 1 115 ? -0.611 0.205 7.264 1.00 95.06 115 CYS A N 1
ATOM 824 C CA . CYS A 1 115 ? -0.308 1.621 7.123 1.00 95.06 115 CYS A CA 1
ATOM 825 C C . CYS A 1 115 ? 0.949 1.823 6.281 1.00 95.06 115 CYS A C 1
ATOM 827 O O . CYS A 1 115 ? 2.019 1.324 6.628 1.00 95.06 115 CYS A O 1
ATOM 829 N N . TYR A 1 116 ? 0.838 2.620 5.229 1.00 95.12 116 TYR A N 1
ATOM 830 C CA . TYR A 1 116 ? 1.959 3.074 4.423 1.00 95.12 116 TYR A CA 1
ATOM 831 C C . TYR A 1 116 ? 1.906 4.591 4.233 1.00 95.12 116 TYR A C 1
ATOM 833 O O . TYR A 1 116 ? 0.858 5.207 4.407 1.00 95.12 116 TYR A O 1
ATOM 841 N N . SER A 1 117 ? 3.032 5.214 3.886 1.00 89.31 117 SER A N 1
ATOM 842 C CA . SER A 1 117 ? 3.193 6.678 3.848 1.00 89.31 117 SER A CA 1
ATOM 843 C C . SER A 1 117 ? 2.053 7.433 3.141 1.00 89.31 117 SER A C 1
ATOM 845 O O . SER A 1 117 ? 1.618 8.497 3.609 1.00 89.31 117 SER A O 1
ATOM 847 N N . THR A 1 118 ? 1.531 6.883 2.041 1.00 83.31 118 THR A N 1
ATOM 848 C CA . THR A 1 118 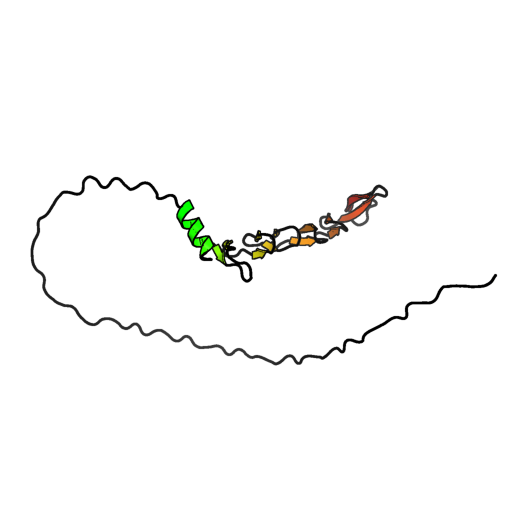? 0.422 7.471 1.272 1.00 83.31 118 THR A CA 1
ATOM 849 C C . THR A 1 118 ? -0.970 6.992 1.655 1.00 83.31 118 THR A C 1
ATOM 851 O O . THR A 1 118 ? -1.936 7.623 1.237 1.00 83.31 118 THR A O 1
ATOM 854 N N . GLY A 1 119 ? -1.114 5.947 2.469 1.00 91.62 119 GLY A N 1
ATOM 855 C CA . GLY A 1 119 ? -2.426 5.434 2.852 1.00 91.62 119 GLY A CA 1
ATOM 856 C C . GLY A 1 119 ? -2.398 3.978 3.298 1.00 91.62 119 GLY A C 1
ATOM 857 O O . GLY A 1 119 ? -1.523 3.557 4.049 1.00 91.62 119 GLY A O 1
ATOM 858 N N . CYS A 1 120 ? -3.386 3.214 2.846 1.00 95.56 120 CYS A N 1
ATOM 859 C CA . CYS A 1 120 ? -3.567 1.817 3.215 1.00 95.56 120 CYS A CA 1
ATOM 860 C C . CYS A 1 120 ? -3.145 0.896 2.075 1.00 95.56 120 CYS A C 1
ATOM 862 O O . CYS A 1 120 ? -3.758 0.911 1.010 1.00 95.56 120 CYS A O 1
ATOM 864 N N . CYS A 1 121 ? -2.131 0.068 2.311 1.00 95.88 121 CYS A N 1
ATOM 865 C CA . CYS A 1 121 ? -1.742 -0.995 1.388 1.00 95.88 121 CYS A CA 1
ATOM 866 C C . CYS A 1 121 ? -2.354 -2.323 1.832 1.00 95.88 121 CYS A C 1
ATOM 868 O O . CYS A 1 121 ? -2.416 -2.603 3.025 1.00 95.88 121 CYS A O 1
ATOM 870 N N . LYS A 1 122 ? -2.766 -3.180 0.898 1.00 96.25 122 LYS A N 1
ATOM 871 C CA . LYS A 1 122 ? -3.260 -4.527 1.236 1.00 96.25 122 LYS A CA 1
ATOM 872 C C . LYS A 1 122 ? -2.110 -5.416 1.733 1.00 96.25 122 LYS A C 1
ATOM 874 O O . LYS A 1 122 ? -0.973 -5.255 1.308 1.00 96.25 122 LYS A O 1
ATOM 879 N N . ASN A 1 123 ? -2.384 -6.420 2.566 1.00 95.19 123 ASN A N 1
ATOM 880 C CA . ASN A 1 123 ? -1.365 -7.345 3.099 1.00 95.19 123 ASN A CA 1
ATOM 881 C C . ASN A 1 123 ? -0.664 -8.202 2.018 1.00 95.19 123 ASN A C 1
ATOM 883 O O . ASN A 1 123 ? 0.402 -8.775 2.254 1.00 95.19 123 ASN A O 1
ATOM 887 N N . ASN A 1 124 ? -1.249 -8.305 0.821 1.00 95.81 124 ASN A N 1
ATOM 888 C CA . ASN A 1 124 ? -0.629 -8.926 -0.354 1.00 95.81 124 ASN A CA 1
ATOM 889 C C . ASN A 1 124 ? 0.149 -7.925 -1.233 1.00 95.81 124 ASN A C 1
ATOM 891 O O . ASN A 1 124 ? 0.532 -8.254 -2.357 1.00 95.81 124 ASN A O 1
ATOM 895 N N . GLN A 1 125 ? 0.380 -6.715 -0.730 1.00 96.50 125 GLN A N 1
ATOM 896 C CA . GLN A 1 125 ? 1.155 -5.661 -1.368 1.00 96.50 125 GLN A CA 1
ATOM 897 C C . GLN A 1 125 ? 2.367 -5.293 -0.507 1.00 96.50 125 GLN A C 1
ATOM 899 O O . GLN A 1 125 ? 2.494 -5.714 0.641 1.00 96.50 125 GLN A O 1
ATOM 904 N N . PHE A 1 126 ? 3.258 -4.492 -1.074 1.00 95.25 126 PHE A N 1
ATOM 905 C CA . PHE A 1 126 ? 4.370 -3.862 -0.380 1.00 95.25 126 PHE A CA 1
ATOM 906 C C . PHE A 1 126 ? 4.435 -2.377 -0.748 1.00 95.25 126 PHE A C 1
ATOM 908 O O . PHE A 1 126 ? 3.919 -1.955 -1.784 1.00 95.25 126 PHE A O 1
ATOM 915 N N . GLY A 1 127 ? 5.043 -1.574 0.116 1.00 95.06 127 GLY A N 1
ATOM 916 C CA . GLY A 1 127 ? 5.214 -0.149 -0.130 1.00 95.06 127 GLY A CA 1
ATOM 917 C C . GLY A 1 127 ? 6.347 0.142 -1.116 1.00 95.06 127 GLY A C 1
ATOM 918 O O . GLY A 1 127 ? 7.419 -0.446 -1.011 1.00 95.06 127 GLY A O 1
ATOM 919 N N . CYS A 1 128 ? 6.131 1.074 -2.041 1.00 95.25 128 CYS A N 1
ATOM 920 C CA . CYS A 1 128 ? 7.105 1.501 -3.039 1.00 95.25 128 CYS A CA 1
ATOM 921 C C . CYS A 1 128 ? 7.361 3.014 -2.981 1.00 95.25 128 CYS A C 1
ATOM 923 O O . CYS A 1 128 ? 6.431 3.814 -3.137 1.00 95.25 128 CYS A O 1
ATOM 925 N N . GLU A 1 129 ? 8.630 3.396 -2.769 1.00 94.44 129 GLU A N 1
ATOM 926 C CA . GLU A 1 129 ? 9.137 4.786 -2.828 1.00 94.44 129 GLU A CA 1
ATOM 927 C C . GLU A 1 129 ? 8.373 5.792 -1.949 1.00 94.44 129 GLU A C 1
ATOM 929 O O . GLU A 1 129 ? 8.279 6.979 -2.252 1.00 94.44 129 GLU A O 1
ATOM 934 N N . GLY A 1 130 ? 7.746 5.315 -0.876 1.00 92.94 130 GLY A N 1
ATOM 935 C CA . GLY A 1 130 ? 6.904 6.119 0.006 1.00 92.94 130 GLY A CA 1
ATOM 936 C C . GLY A 1 130 ? 5.628 6.643 -0.656 1.00 92.94 130 GLY A C 1
ATOM 937 O O . GLY A 1 130 ? 4.992 7.518 -0.077 1.00 92.94 130 GLY A O 1
ATOM 938 N N . LYS A 1 131 ? 5.265 6.155 -1.853 1.00 91.75 131 LYS A N 1
ATOM 939 C CA . LYS A 1 131 ? 4.223 6.743 -2.710 1.00 91.75 131 LYS A CA 1
ATOM 940 C C . LYS A 1 131 ? 3.105 5.783 -3.092 1.00 91.75 131 LYS A C 1
ATOM 942 O O . LYS A 1 131 ? 1.939 6.166 -3.059 1.00 91.75 131 LYS A O 1
ATOM 947 N N . THR A 1 132 ? 3.421 4.547 -3.458 1.00 93.62 132 THR A N 1
ATOM 948 C CA . THR A 1 132 ? 2.424 3.606 -3.997 1.00 93.62 132 THR A CA 1
ATOM 949 C C . THR A 1 132 ? 2.523 2.241 -3.337 1.00 93.62 132 THR A C 1
ATOM 951 O O . THR A 1 132 ? 3.584 1.856 -2.856 1.00 93.62 132 THR A O 1
ATOM 954 N N . CYS A 1 133 ? 1.424 1.492 -3.342 1.00 95.44 133 CYS A N 1
ATOM 955 C CA . CYS A 1 133 ? 1.400 0.093 -2.930 1.00 95.44 133 CYS A CA 1
ATOM 956 C C . CYS A 1 133 ? 1.522 -0.794 -4.172 1.00 95.44 133 CYS A C 1
ATOM 958 O O . CYS A 1 133 ? 0.719 -0.668 -5.095 1.00 95.44 133 CYS A O 1
ATOM 960 N N . CYS A 1 134 ? 2.497 -1.696 -4.194 1.00 95.88 134 CYS A N 1
ATOM 961 C CA . CYS A 1 134 ? 2.726 -2.616 -5.302 1.00 95.88 134 CYS A CA 1
ATOM 962 C C . CYS A 1 134 ? 2.301 -4.040 -4.942 1.00 95.88 134 CYS A C 1
ATOM 964 O O . CYS A 1 134 ? 2.558 -4.473 -3.819 1.00 95.88 134 CYS A O 1
ATOM 966 N N . PRO A 1 135 ? 1.689 -4.803 -5.865 1.00 95.94 135 PRO A N 1
ATOM 967 C CA . PRO A 1 135 ? 1.400 -6.209 -5.617 1.00 95.94 135 PRO A CA 1
ATOM 968 C C . PRO A 1 135 ? 2.693 -7.003 -5.411 1.00 95.94 135 PRO A C 1
ATOM 970 O O . PRO A 1 135 ? 3.706 -6.731 -6.062 1.00 95.94 135 PRO A O 1
ATOM 973 N N . LYS A 1 136 ? 2.664 -8.006 -4.524 1.00 95.19 136 LYS A N 1
ATOM 974 C CA . LYS A 1 136 ? 3.794 -8.930 -4.333 1.00 95.19 136 LYS A CA 1
ATOM 975 C C . LYS A 1 136 ? 4.262 -9.508 -5.676 1.00 95.19 136 LYS A C 1
ATOM 977 O O . LYS A 1 136 ? 3.454 -9.843 -6.535 1.00 95.19 136 LYS A O 1
ATOM 982 N N . GLY A 1 137 ? 5.580 -9.594 -5.857 1.00 93.25 137 GLY A N 1
ATOM 983 C CA . GLY A 1 137 ? 6.206 -10.053 -7.104 1.00 93.25 137 GLY A CA 1
ATOM 984 C C . GLY A 1 137 ? 6.337 -8.988 -8.201 1.00 93.25 137 GLY A C 1
ATOM 985 O O . GLY A 1 137 ? 6.967 -9.255 -9.222 1.00 93.25 137 GLY A O 1
ATOM 986 N N . SER A 1 138 ? 5.789 -7.788 -7.995 1.00 96.25 138 SER A N 1
ATOM 987 C CA . SER A 1 138 ? 6.039 -6.632 -8.864 1.00 96.25 138 SER A CA 1
ATOM 988 C C . SER A 1 138 ? 7.374 -5.967 -8.536 1.00 96.25 138 SER A C 1
ATOM 990 O O . SER A 1 138 ? 7.886 -6.084 -7.422 1.00 96.25 138 SER A O 1
ATOM 992 N N . ARG A 1 139 ? 7.924 -5.217 -9.491 1.00 95.19 139 ARG A N 1
ATOM 993 C CA . ARG A 1 139 ? 9.123 -4.396 -9.311 1.00 95.19 139 ARG A CA 1
ATOM 994 C C . ARG A 1 139 ? 8.717 -2.958 -8.990 1.00 95.19 139 ARG A C 1
ATOM 996 O O . ARG A 1 139 ? 7.933 -2.359 -9.723 1.00 95.19 139 ARG A O 1
ATOM 1003 N N . CYS A 1 140 ? 9.227 -2.428 -7.882 1.00 95.19 140 CYS A N 1
ATOM 1004 C CA . CYS A 1 140 ? 9.014 -1.035 -7.495 1.00 95.19 140 CYS A CA 1
ATOM 1005 C C . CYS A 1 140 ? 9.884 -0.106 -8.344 1.00 95.19 140 CYS A C 1
ATOM 1007 O O . CYS A 1 140 ? 11.079 -0.357 -8.508 1.00 95.19 140 CYS A O 1
ATOM 1009 N N . CYS A 1 141 ? 9.278 0.951 -8.881 1.00 94.19 141 CYS A N 1
ATOM 1010 C CA . CYS A 1 141 ? 9.958 1.916 -9.733 1.00 94.19 141 CYS A CA 1
ATOM 1011 C C . CYS A 1 141 ? 10.350 3.168 -8.970 1.00 94.19 141 CYS A C 1
ATOM 1013 O O . CYS A 1 141 ? 9.562 3.698 -8.188 1.00 94.19 141 CYS A O 1
ATOM 1015 N N . ARG A 1 142 ? 11.547 3.685 -9.270 1.00 91.50 142 ARG A N 1
ATOM 1016 C CA . ARG A 1 142 ? 12.049 4.930 -8.690 1.00 91.50 142 ARG A CA 1
ATOM 1017 C C . ARG A 1 142 ? 11.059 6.069 -8.929 1.00 91.50 142 ARG A C 1
ATOM 1019 O O . ARG A 1 142 ? 10.629 6.324 -10.055 1.00 91.50 142 ARG A O 1
ATOM 1026 N N . GLY A 1 143 ? 10.726 6.784 -7.858 1.00 87.38 143 GLY A N 1
ATOM 1027 C CA . GLY A 1 143 ? 9.757 7.876 -7.892 1.00 87.38 143 GLY A CA 1
ATOM 1028 C C . GLY A 1 143 ? 8.289 7.444 -7.817 1.00 87.38 143 GLY A C 1
ATOM 1029 O O . GLY A 1 143 ? 7.432 8.331 -7.904 1.00 87.38 143 GLY A O 1
ATOM 1030 N N . GLY A 1 144 ? 8.013 6.152 -7.613 1.00 88.31 144 GLY A N 1
ATOM 1031 C CA . GLY A 1 144 ? 6.684 5.561 -7.451 1.00 88.31 144 GLY A CA 1
ATOM 1032 C C . GLY A 1 144 ? 6.242 4.727 -8.656 1.00 88.31 144 GLY A C 1
ATOM 1033 O O . GLY A 1 144 ? 6.785 4.853 -9.754 1.00 88.31 144 GLY A O 1
ATOM 1034 N N . GLY A 1 145 ? 5.216 3.901 -8.449 1.00 92.06 145 GLY A N 1
ATOM 1035 C CA . GLY A 1 145 ? 4.670 2.999 -9.463 1.00 92.06 145 GLY A CA 1
ATOM 1036 C C . GLY A 1 145 ? 5.270 1.592 -9.421 1.00 92.06 145 GLY A C 1
ATOM 1037 O O . GLY A 1 145 ? 6.267 1.326 -8.748 1.00 92.06 145 GLY A O 1
ATOM 1038 N N . CYS A 1 146 ? 4.617 0.673 -10.129 1.00 95.31 146 CYS A N 1
ATOM 1039 C CA . CYS A 1 146 ? 4.891 -0.756 -10.049 1.00 95.31 146 CYS A CA 1
ATOM 1040 C C . CYS A 1 146 ? 4.876 -1.367 -11.446 1.00 95.31 146 CYS A C 1
ATOM 1042 O O . CYS A 1 146 ? 3.920 -1.156 -12.190 1.00 95.31 146 CYS A O 1
ATOM 1044 N N . CYS A 1 147 ? 5.884 -2.175 -11.761 1.00 96.62 147 CYS A N 1
ATOM 1045 C CA . CYS A 1 147 ? 5.881 -3.005 -12.958 1.00 96.62 147 CYS A CA 1
ATOM 1046 C C . CYS A 1 147 ? 5.578 -4.461 -12.610 1.00 96.62 147 CYS A C 1
ATOM 1048 O O . CYS A 1 147 ? 6.110 -4.964 -11.617 1.00 96.62 147 CYS A O 1
ATOM 1050 N N . PRO A 1 148 ? 4.739 -5.152 -13.401 1.00 96.25 148 PRO A N 1
ATOM 1051 C CA . PRO A 1 148 ? 4.416 -6.548 -13.149 1.00 96.25 148 PRO A CA 1
ATOM 1052 C C . PRO A 1 148 ? 5.662 -7.434 -13.271 1.00 96.25 148 PRO A C 1
ATOM 1054 O O . PRO A 1 148 ? 6.701 -7.037 -13.806 1.00 96.25 148 PRO A O 1
ATOM 1057 N N . LYS A 1 149 ? 5.557 -8.666 -12.767 1.00 95.31 149 LYS A N 1
ATOM 1058 C CA . LYS A 1 149 ? 6.629 -9.660 -12.877 1.00 95.31 149 LYS A CA 1
ATOM 1059 C C . LYS A 1 149 ? 7.035 -9.840 -14.347 1.00 95.31 149 LYS A C 1
ATOM 1061 O O . LYS A 1 149 ? 6.179 -9.923 -15.221 1.00 95.31 149 LYS A O 1
ATOM 1066 N N . GLY A 1 150 ? 8.341 -9.900 -14.608 1.00 94.50 150 GLY A N 1
ATOM 1067 C CA . GLY A 1 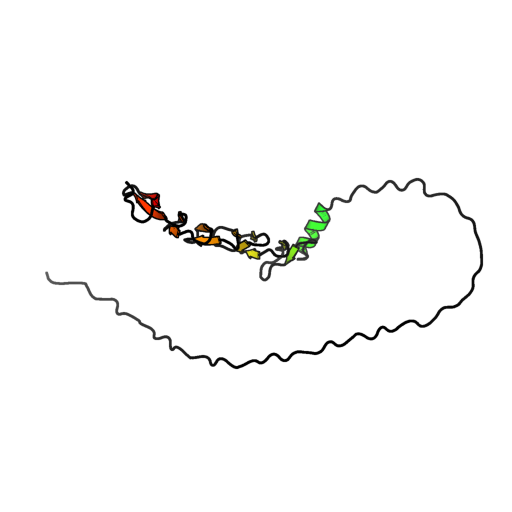150 ? 8.885 -9.987 -15.969 1.00 94.50 150 GLY A CA 1
ATOM 1068 C C . GLY A 1 150 ? 9.072 -8.635 -16.666 1.00 94.50 150 GLY A C 1
ATOM 1069 O O . GLY A 1 150 ? 9.494 -8.612 -17.819 1.00 94.50 150 GLY A O 1
ATOM 1070 N N . TYR A 1 151 ? 8.816 -7.519 -15.973 1.00 96.56 151 TYR A N 1
ATOM 1071 C CA . TYR A 1 151 ? 9.052 -6.168 -16.477 1.00 96.56 151 TYR A CA 1
ATOM 1072 C C . TYR A 1 151 ? 9.996 -5.375 -15.559 1.00 96.56 151 TYR A C 1
ATOM 1074 O O . TYR A 1 151 ? 9.997 -5.516 -14.334 1.00 96.56 151 TYR A O 1
ATOM 1082 N N . ASN A 1 152 ? 10.787 -4.506 -16.176 1.00 94.38 152 ASN A N 1
ATOM 1083 C CA . ASN A 1 152 ? 11.665 -3.526 -15.563 1.00 94.38 152 ASN A CA 1
ATOM 1084 C C . ASN A 1 152 ? 11.063 -2.134 -15.643 1.00 94.38 152 ASN A C 1
ATOM 1086 O O . ASN A 1 152 ? 10.414 -1.774 -16.621 1.00 94.38 152 ASN A O 1
ATOM 1090 N N . CYS A 1 153 ? 11.349 -1.329 -14.632 1.00 93.94 153 CYS A N 1
ATOM 1091 C CA . CYS A 1 153 ? 11.068 0.092 -14.682 1.00 93.94 153 CYS A CA 1
ATOM 1092 C C . CYS A 1 153 ? 11.975 0.732 -15.726 1.00 93.94 153 CYS A C 1
ATOM 1094 O O . CYS A 1 153 ? 13.193 0.548 -15.694 1.00 93.94 153 CYS A O 1
ATOM 1096 N N . TRP A 1 154 ? 11.377 1.477 -16.641 1.00 93.19 154 TRP A N 1
ATOM 1097 C CA . TRP A 1 154 ? 12.086 2.190 -17.687 1.00 93.19 154 TRP A CA 1
ATOM 1098 C C . TRP A 1 154 ? 11.662 3.653 -17.684 1.00 93.19 154 TRP A C 1
ATOM 1100 O O . TRP A 1 154 ? 10.513 3.984 -17.376 1.00 93.19 154 TRP A O 1
ATOM 1110 N N . ILE A 1 155 ? 12.618 4.528 -17.975 1.00 90.75 155 ILE A N 1
ATOM 1111 C CA . ILE A 1 155 ? 12.424 5.973 -18.013 1.00 90.75 155 ILE A CA 1
ATOM 1112 C C . ILE A 1 155 ? 13.010 6.462 -19.338 1.00 90.75 155 ILE A C 1
ATOM 1114 O O . ILE A 1 155 ? 14.182 6.206 -19.611 1.00 90.75 155 ILE A O 1
ATOM 1118 N N . THR A 1 156 ? 12.201 7.133 -20.162 1.00 87.44 156 THR A N 1
ATOM 1119 C CA . THR A 1 156 ? 12.679 7.766 -21.401 1.00 87.44 156 THR A CA 1
ATOM 1120 C C . THR A 1 156 ? 13.663 8.892 -21.085 1.00 87.44 156 THR A C 1
ATOM 1122 O O . THR A 1 156 ? 13.639 9.466 -19.995 1.00 87.44 156 THR A O 1
ATOM 1125 N N . ALA A 1 157 ? 14.451 9.316 -22.077 1.00 88.44 157 ALA A N 1
ATOM 1126 C CA . ALA A 1 157 ? 15.241 10.549 -21.975 1.00 88.44 157 ALA A CA 1
ATOM 1127 C C . ALA A 1 157 ? 14.370 11.792 -21.678 1.00 88.44 157 ALA A C 1
ATOM 1129 O O . ALA A 1 157 ? 14.812 12.712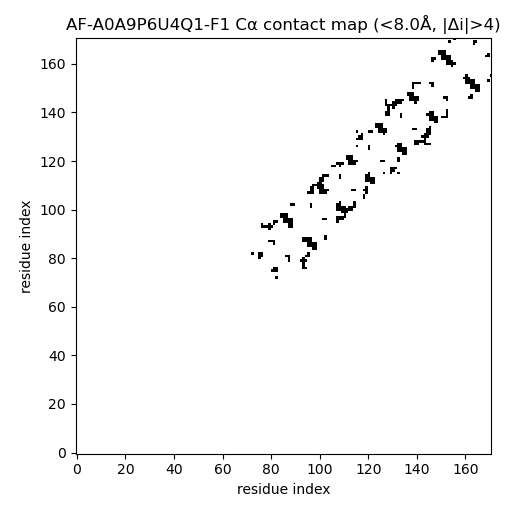 -21.000 1.00 88.44 157 ALA A O 1
ATOM 1130 N N . SER A 1 158 ? 13.105 11.788 -22.118 1.00 91.06 158 SER A N 1
ATOM 1131 C CA . SER A 1 158 ? 12.106 12.825 -21.818 1.00 91.06 158 SER A CA 1
ATOM 1132 C C . SER A 1 158 ? 11.443 12.696 -20.435 1.00 91.06 158 SER A C 1
ATOM 1134 O O . SER A 1 158 ? 10.523 13.448 -20.124 1.00 91.06 158 SER A O 1
ATOM 1136 N N . GLY A 1 159 ? 11.867 11.740 -19.600 1.00 88.94 159 GLY A N 1
ATOM 1137 C CA . GLY A 1 159 ? 11.378 11.560 -18.229 1.00 88.94 159 GLY A CA 1
ATOM 1138 C C . GLY A 1 159 ? 10.054 10.799 -18.090 1.00 88.94 159 GLY A C 1
ATOM 1139 O O . GLY A 1 159 ? 9.540 10.666 -16.976 1.00 88.94 159 GLY A O 1
ATOM 1140 N N . ARG A 1 160 ? 9.494 10.262 -19.180 1.00 87.94 160 ARG A N 1
ATOM 1141 C CA . ARG A 1 160 ? 8.288 9.421 -19.135 1.00 87.94 160 ARG A CA 1
ATOM 1142 C C . ARG A 1 160 ? 8.641 8.078 -18.514 1.00 87.94 160 ARG A C 1
ATOM 1144 O O . ARG A 1 160 ? 9.639 7.466 -18.879 1.00 87.94 160 ARG A O 1
ATOM 1151 N N . ARG A 1 161 ? 7.816 7.617 -17.576 1.00 90.00 161 ARG A N 1
ATOM 1152 C CA . ARG A 1 161 ? 8.021 6.353 -16.857 1.00 90.00 161 ARG A CA 1
ATOM 1153 C C . ARG A 1 161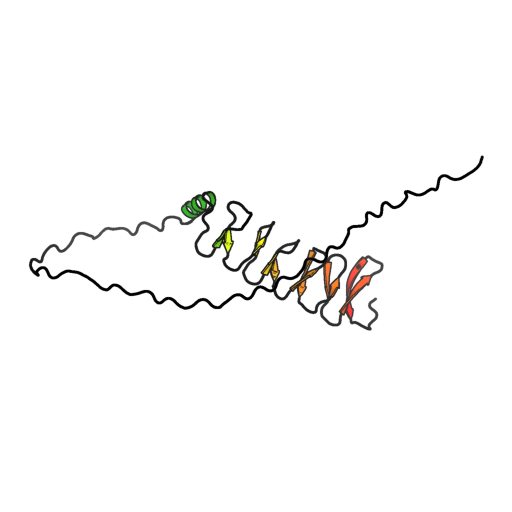 ? 7.110 5.275 -17.421 1.00 90.00 161 ARG A C 1
ATOM 1155 O O . ARG A 1 161 ? 5.953 5.549 -17.727 1.00 90.00 161 ARG A O 1
ATOM 1162 N N . GLY A 1 162 ? 7.620 4.054 -17.508 1.00 91.81 162 GLY A N 1
ATOM 1163 C CA . GLY A 1 162 ? 6.864 2.904 -17.979 1.00 91.81 162 GLY A CA 1
ATOM 1164 C C . GLY A 1 162 ? 7.478 1.580 -17.543 1.00 91.81 162 GLY A C 1
ATOM 1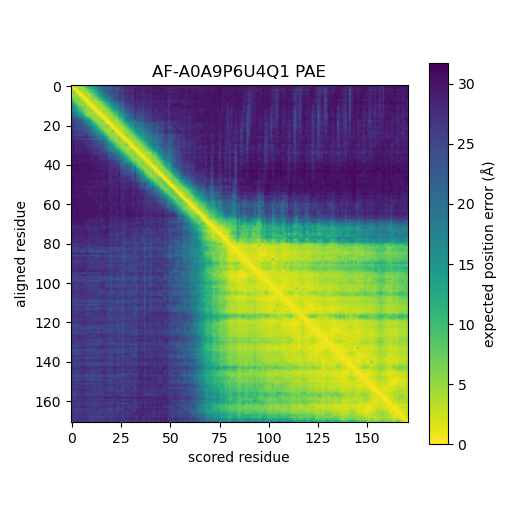165 O O . GLY A 1 162 ? 8.467 1.533 -16.808 1.00 91.81 162 GLY A O 1
ATOM 1166 N N . CYS A 1 163 ? 6.869 0.500 -18.020 1.00 95.31 163 CYS A N 1
ATOM 1167 C CA . CYS A 1 163 ? 7.318 -0.861 -17.773 1.00 95.31 163 CYS A CA 1
ATOM 1168 C C . CYS A 1 163 ? 7.819 -1.480 -19.070 1.00 95.31 163 CYS A C 1
ATOM 1170 O O . CYS A 1 163 ? 7.093 -1.533 -20.057 1.00 95.31 163 CYS A O 1
ATOM 1172 N N . CYS A 1 164 ? 9.051 -1.970 -19.045 1.00 95.19 164 CYS A N 1
ATOM 1173 C CA . CYS A 1 164 ? 9.711 -2.594 -20.175 1.00 95.19 164 CYS A CA 1
ATOM 1174 C C . CYS A 1 164 ? 9.898 -4.091 -19.924 1.00 95.19 164 CYS A C 1
ATOM 1176 O O . CYS A 1 164 ? 10.422 -4.435 -18.865 1.00 95.19 164 CYS A O 1
ATOM 1178 N N . PRO A 1 165 ? 9.517 -4.996 -20.838 1.00 96.12 165 PRO A N 1
ATOM 1179 C CA . PRO A 1 165 ? 9.789 -6.418 -20.664 1.00 96.12 165 PRO A CA 1
ATOM 1180 C C . PRO A 1 165 ? 11.281 -6.674 -20.417 1.00 96.12 165 PRO A C 1
ATOM 1182 O O . PRO A 1 165 ? 12.143 -6.100 -21.085 1.00 96.12 165 PRO A O 1
ATOM 1185 N N . VAL A 1 166 ? 11.596 -7.542 -19.457 1.00 93.38 166 VAL A N 1
ATOM 1186 C CA . VAL A 1 166 ? 12.982 -7.936 -19.170 1.00 93.38 166 VAL A CA 1
ATOM 1187 C C . VAL A 1 166 ? 13.600 -8.541 -20.435 1.00 93.38 166 VAL A C 1
ATOM 1189 O O . VAL A 1 166 ? 12.988 -9.379 -21.091 1.00 93.38 166 VAL A O 1
ATOM 1192 N N . GLY A 1 167 ? 14.807 -8.094 -20.789 1.00 91.69 167 GLY A N 1
ATOM 1193 C CA . GLY A 1 167 ? 15.524 -8.564 -21.979 1.00 91.69 167 GLY A CA 1
ATOM 1194 C C . GLY A 1 167 ? 15.093 -7.911 -23.296 1.00 91.69 167 GLY A C 1
ATOM 1195 O O . GLY A 1 167 ? 15.650 -8.245 -24.337 1.00 91.69 167 GLY A O 1
ATOM 1196 N N . LYS A 1 168 ? 14.141 -6.969 -23.279 1.00 92.56 168 LYS A N 1
ATOM 1197 C CA . LYS A 1 168 ? 13.772 -6.181 -24.461 1.00 92.56 168 LYS A CA 1
ATOM 1198 C C . LYS A 1 168 ? 14.274 -4.747 -24.353 1.00 92.56 168 LYS A C 1
ATOM 1200 O O . LYS A 1 168 ? 14.445 -4.204 -23.262 1.00 92.56 168 LYS A O 1
ATOM 1205 N N . ARG A 1 169 ? 14.491 -4.127 -25.513 1.00 88.25 169 ARG A N 1
ATOM 1206 C CA . ARG A 1 169 ? 14.746 -2.692 -25.619 1.00 88.25 169 ARG A CA 1
ATOM 1207 C C . ARG A 1 169 ? 13.406 -1.974 -25.726 1.00 88.25 169 ARG A C 1
ATOM 1209 O O . ARG A 1 169 ? 12.637 -2.264 -26.637 1.00 88.25 169 ARG A O 1
ATOM 1216 N N . CYS A 1 170 ? 13.147 -1.059 -24.804 1.00 85.25 170 CYS A N 1
ATOM 1217 C CA . CYS A 1 170 ? 12.043 -0.114 -24.923 1.00 85.25 170 CYS A CA 1
ATOM 1218 C C . CYS A 1 170 ? 12.581 1.208 -25.455 1.00 85.25 170 CYS A C 1
ATOM 1220 O O . CYS A 1 170 ? 13.673 1.631 -25.059 1.00 85.25 170 CYS A O 1
ATOM 1222 N N . VAL A 1 171 ? 11.841 1.785 -26.398 1.00 81.81 171 VAL A N 1
ATOM 1223 C CA . VAL A 1 171 ? 12.163 3.020 -27.120 1.00 81.81 171 VAL A CA 1
ATOM 1224 C C . VAL A 1 171 ? 11.095 4.066 -26.864 1.00 81.81 171 VAL A C 1
ATOM 1226 O O . VAL A 1 171 ? 9.916 3.672 -26.713 1.00 81.81 171 VAL A O 1
#

Solvent-accessible surface area (backbone atoms only — not comparable to full-atom values): 11664 Å² total; per-residue (Å²): 140,83,83,84,93,82,83,80,86,75,83,84,81,79,85,77,82,84,80,86,78,80,86,76,88,78,88,81,76,86,79,82,87,80,79,83,81,82,84,79,81,83,88,86,89,79,78,89,83,88,82,86,88,86,82,88,89,80,94,76,76,75,79,77,70,80,73,67,66,70,62,62,53,56,56,34,36,75,72,53,45,48,60,94,69,34,37,70,32,89,96,42,87,63,39,62,26,51,62,72,31,32,77,36,98,92,47,64,24,58,60,67,30,40,77,44,84,69,47,67,30,47,71,69,36,44,83,18,75,66,58,34,68,28,55,68,72,40,38,71,22,90,90,30,51,65,18,57,69,70,30,36,72,40,66,48,97,87,67,53,74,49,66,29,52,66,98,56,89,79,131

Sequence (171 aa):
MKISILLSIAAIILAVAADPIAVEDNQVAASPMIGDTIGSQAKRAVAEDQIAAASLIFENIQPLAAESPDLETRDLEKRGVCPKGYGSCKGQKNKCCPLGGRCCKKGCCNKGSFCYSTGCCKNNQFGCEGKTCCPKGSRCCRGGGCCPKGYNCWITASGRRGCCPVGKRCV

Radius of gyration: 33.57 Å; Cα contacts (8 Å, |Δi|>4): 200; chains: 1; bounding box: 107×62×76 Å

Mean predicted aligned error: 18.26 Å